Protein AF-A0A0S3U4L0-F1 (afdb_monomer_lite)

pLDDT: mean 81.18, std 19.67, range [38.88, 98.12]

Radius of gyration: 21.18 Å; chains: 1; bounding box: 37×79×43 Å

Secondary structure (DSSP, 8-state):
---------------------EEEEEETTEEEEEEEETTEE--HHHHSS---EEEEEEEEEETTEEEEEEEE-TT--EEEEEE-TT---S-TT--EEEPPB-HHHHHHHHHHGGGGGGG-

Foldseek 3Di:
DDDDDDDPPPPPPPPPPPFFKWKFKDWPQKDWDWWAFPVGTDDCVVVVDDWDKDFDPDWFADPNTIITMIITTNRTDKIKMDGHPPDPDPRVPDIDITDIHGPVVVVVCSVPRCPVVVVD

Sequence (120 aa):
MNAIAPLCARVKHKCGLVTVVKYFFLSDGWCVGRVWEVGGLWNEIAWRRKPRIEQLDLSVWENGEKLWLYRVEDEVLMVEVKPSPSVESGAIGQVVLKRLITADQAIDILCNVNKDIANL

Structure (mmCIF, N/CA/C/O backbone):
data_AF-A0A0S3U4L0-F1
#
_entry.id   AF-A0A0S3U4L0-F1
#
loop_
_atom_site.group_PDB
_atom_site.id
_atom_site.type_symbol
_atom_site.label_atom_id
_atom_site.label_alt_id
_atom_site.label_comp_id
_atom_site.label_asym_id
_atom_site.label_entity_id
_atom_site.label_seq_id
_atom_site.pdbx_PDB_ins_code
_atom_site.Cartn_x
_atom_site.Cartn_y
_atom_site.Cartn_z
_atom_site.occupancy
_atom_site.B_iso_or_equiv
_atom_site.auth_seq_id
_atom_site.auth_comp_id
_atom_site.auth_asym_id
_atom_site.auth_atom_id
_atom_site.pdbx_PDB_model_num
ATOM 1 N N . MET A 1 1 ? 9.705 -63.406 -19.156 1.00 45.31 1 MET A N 1
ATOM 2 C CA . MET A 1 1 ? 10.389 -62.109 -18.972 1.00 45.31 1 MET A CA 1
ATOM 3 C C . MET A 1 1 ? 9.796 -61.136 -19.969 1.00 45.31 1 MET A C 1
ATOM 5 O O . MET A 1 1 ? 9.965 -61.382 -21.147 1.00 45.31 1 MET A O 1
ATOM 9 N N . ASN A 1 2 ? 9.042 -60.133 -19.519 1.00 39.09 2 ASN A N 1
ATOM 10 C CA . ASN A 1 2 ? 8.747 -58.907 -20.271 1.00 39.09 2 ASN A CA 1
ATOM 11 C C . ASN A 1 2 ? 8.173 -57.890 -19.279 1.00 39.09 2 ASN A C 1
ATOM 13 O O . ASN A 1 2 ? 7.067 -58.058 -18.773 1.00 39.09 2 ASN A O 1
ATOM 17 N N . ALA A 1 3 ? 8.991 -56.896 -18.942 1.00 44.00 3 ALA A N 1
ATOM 18 C CA . ALA A 1 3 ? 8.630 -55.784 -18.080 1.00 44.00 3 ALA A CA 1
ATOM 19 C C . ALA A 1 3 ? 7.898 -54.727 -18.915 1.00 44.00 3 ALA A C 1
ATOM 21 O O . ALA A 1 3 ? 8.427 -54.264 -19.923 1.00 44.00 3 ALA A O 1
ATOM 22 N N . ILE A 1 4 ? 6.697 -54.340 -18.490 1.00 51.25 4 ILE A N 1
ATOM 23 C CA . ILE A 1 4 ? 5.977 -53.187 -19.033 1.00 51.25 4 ILE A CA 1
ATOM 24 C C . ILE A 1 4 ? 6.084 -52.089 -17.974 1.00 51.25 4 ILE A C 1
ATOM 26 O O . ILE A 1 4 ? 5.487 -52.185 -16.904 1.00 51.25 4 ILE A O 1
ATOM 30 N N . ALA A 1 5 ? 6.920 -51.088 -18.241 1.00 49.59 5 ALA A N 1
ATOM 31 C CA . ALA A 1 5 ? 7.079 -49.917 -17.388 1.00 49.59 5 ALA A CA 1
ATOM 32 C C . ALA A 1 5 ? 5.819 -49.032 -17.453 1.00 49.59 5 ALA A C 1
ATOM 34 O O . ALA A 1 5 ? 5.274 -48.847 -18.545 1.00 49.59 5 ALA A O 1
ATOM 35 N N . PRO A 1 6 ? 5.361 -48.431 -16.340 1.00 53.81 6 PRO A N 1
ATOM 36 C CA . PRO A 1 6 ? 4.301 -47.446 -16.408 1.00 53.81 6 PRO A CA 1
ATOM 37 C C . PRO A 1 6 ? 4.886 -46.111 -16.875 1.00 53.81 6 PRO A C 1
ATOM 39 O O . PRO A 1 6 ? 5.806 -45.548 -16.276 1.00 53.81 6 PRO A O 1
ATOM 42 N N . LEU A 1 7 ? 4.325 -45.609 -17.970 1.00 47.66 7 LEU A N 1
ATOM 43 C CA . LEU A 1 7 ? 4.555 -44.276 -18.502 1.00 47.66 7 LEU A CA 1
ATOM 44 C C . LEU A 1 7 ? 4.026 -43.250 -17.484 1.00 47.66 7 LEU A C 1
ATOM 46 O O . LEU A 1 7 ? 2.845 -42.910 -17.476 1.00 47.66 7 LEU A O 1
ATOM 50 N N . C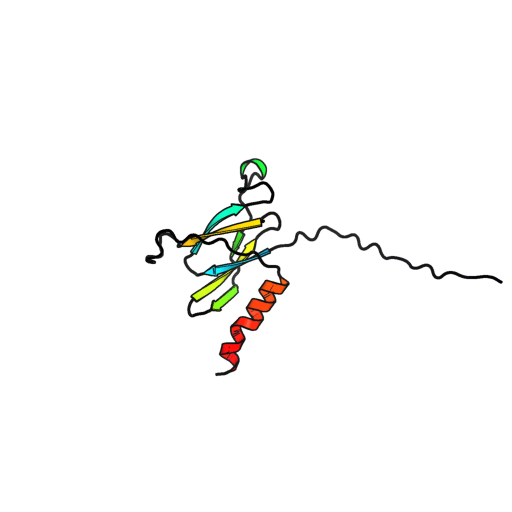YS A 1 8 ? 4.892 -42.772 -16.590 1.00 39.88 8 CYS A N 1
ATOM 51 C CA . CYS A 1 8 ? 4.582 -41.642 -15.723 1.00 39.88 8 CYS A CA 1
ATOM 52 C C . CYS A 1 8 ? 4.532 -40.378 -16.593 1.00 39.88 8 CYS A C 1
ATOM 54 O O . CYS A 1 8 ? 5.544 -39.716 -16.835 1.00 39.88 8 CYS A O 1
ATOM 56 N N . ALA A 1 9 ? 3.348 -40.075 -17.125 1.00 46.16 9 ALA A N 1
ATOM 57 C CA . ALA A 1 9 ? 3.064 -38.830 -17.817 1.00 46.16 9 ALA A CA 1
ATOM 58 C C . ALA A 1 9 ? 3.119 -37.682 -16.801 1.00 46.16 9 ALA A C 1
ATOM 60 O O . ALA A 1 9 ? 2.130 -37.314 -16.172 1.00 46.16 9 ALA A O 1
ATOM 61 N N . ARG A 1 10 ? 4.314 -37.115 -16.620 1.00 49.62 10 ARG A N 1
ATOM 62 C CA . ARG A 1 10 ? 4.509 -35.859 -15.903 1.00 49.62 10 ARG A CA 1
ATOM 63 C C . ARG A 1 10 ? 3.835 -34.757 -16.714 1.00 49.62 10 ARG A C 1
ATOM 65 O O . ARG A 1 10 ? 4.416 -34.243 -17.668 1.00 49.62 10 ARG A O 1
ATOM 72 N N . VAL A 1 11 ? 2.607 -34.411 -16.335 1.00 50.34 11 VAL A N 1
ATOM 73 C CA . VAL A 1 11 ? 1.912 -33.213 -16.809 1.00 50.34 11 VAL A CA 1
ATOM 74 C C . VAL A 1 11 ? 2.819 -32.023 -16.503 1.00 50.34 11 VAL A C 1
ATOM 76 O O . VAL A 1 11 ? 2.948 -31.585 -15.360 1.00 50.34 11 VAL A O 1
ATOM 79 N N . LYS A 1 12 ? 3.514 -31.521 -17.527 1.00 48.81 12 LYS A N 1
ATOM 80 C CA . LYS A 1 12 ? 4.178 -30.222 -17.464 1.00 48.81 12 LYS A CA 1
ATOM 81 C C . LYS A 1 12 ? 3.066 -29.185 -17.506 1.00 48.81 12 LYS A C 1
ATOM 83 O O . LYS A 1 12 ? 2.686 -28.724 -18.580 1.00 48.81 12 LYS A O 1
ATOM 88 N N . HIS A 1 13 ? 2.519 -28.847 -16.341 1.00 48.50 13 HIS A N 1
ATOM 89 C CA . HIS A 1 13 ? 1.771 -27.609 -16.203 1.00 48.50 13 HIS A CA 1
ATOM 90 C C . HIS A 1 13 ? 2.702 -26.495 -16.674 1.00 48.50 13 HIS A C 1
ATOM 92 O O . HIS A 1 13 ? 3.777 -26.290 -16.107 1.00 48.50 13 HIS A O 1
ATOM 98 N N . LYS A 1 14 ? 2.328 -25.836 -17.775 1.00 50.69 14 LYS A N 1
ATOM 99 C CA . LYS A 1 14 ? 2.915 -24.558 -18.160 1.00 50.69 14 LYS A CA 1
ATOM 100 C C . LYS A 1 14 ? 2.735 -23.648 -16.950 1.00 50.69 14 LYS A C 1
ATOM 102 O O . LYS A 1 14 ? 1.628 -23.191 -16.689 1.00 50.69 14 LYS A O 1
ATOM 107 N N . CYS A 1 15 ? 3.810 -23.452 -16.195 1.00 45.22 15 CYS A N 1
ATOM 108 C CA . CYS A 1 15 ? 3.912 -22.403 -15.201 1.00 45.22 15 CYS A CA 1
ATOM 109 C C . CYS A 1 15 ? 3.888 -21.091 -15.990 1.00 45.22 15 CYS A C 1
ATOM 111 O O . CYS A 1 15 ? 4.922 -20.596 -16.433 1.00 45.22 15 CYS A O 1
ATOM 113 N N . GLY A 1 16 ? 2.685 -20.608 -16.309 1.00 51.91 16 GLY A N 1
ATOM 114 C CA . GLY A 1 16 ? 2.515 -19.200 -16.619 1.00 51.91 16 GLY A CA 1
ATOM 115 C C . GLY A 1 16 ? 2.963 -18.458 -15.372 1.00 51.91 16 GLY A C 1
ATOM 116 O O . GLY A 1 16 ? 2.528 -18.825 -14.282 1.00 51.91 16 GLY A O 1
ATOM 117 N N . LEU A 1 17 ? 3.878 -17.500 -15.520 1.00 53.28 17 LEU A N 1
ATOM 118 C CA . LEU A 1 17 ? 4.247 -16.600 -14.435 1.00 53.28 17 LEU A CA 1
ATOM 119 C C . LEU A 1 17 ? 2.951 -15.980 -13.898 1.00 53.28 17 LEU A C 1
ATOM 121 O O . LEU A 1 17 ? 2.397 -15.060 -14.497 1.00 53.28 17 LEU A O 1
ATOM 125 N N . VAL A 1 18 ? 2.431 -16.517 -12.798 1.00 60.25 18 VAL A N 1
ATOM 126 C CA . VAL A 1 18 ? 1.470 -15.798 -11.979 1.00 60.25 18 VAL A CA 1
ATOM 127 C C . VAL A 1 18 ? 2.311 -14.702 -11.353 1.00 60.25 18 VAL A C 1
ATOM 129 O O . VAL A 1 18 ? 3.131 -14.985 -10.485 1.00 60.25 18 VAL A O 1
ATOM 132 N N . THR A 1 19 ? 2.194 -13.475 -11.852 1.00 61.25 19 THR A N 1
ATOM 133 C CA . THR A 1 19 ? 2.764 -12.314 -11.165 1.00 61.25 19 THR A CA 1
ATOM 134 C C . THR A 1 19 ? 2.191 -12.309 -9.753 1.00 61.25 19 THR A C 1
ATOM 136 O O . THR A 1 19 ? 0.965 -12.242 -9.594 1.00 61.25 19 THR A O 1
ATOM 139 N N . VAL A 1 20 ? 3.042 -12.453 -8.739 1.00 84.69 20 VAL A N 1
ATOM 140 C CA . VAL A 1 20 ? 2.579 -12.596 -7.359 1.00 84.69 20 VAL A CA 1
ATOM 141 C C . VAL A 1 20 ? 2.306 -11.203 -6.814 1.00 84.69 20 VAL A C 1
ATOM 143 O O . VAL A 1 20 ? 3.217 -10.458 -6.475 1.00 84.69 20 VAL A O 1
ATOM 146 N N . VAL A 1 21 ? 1.032 -10.823 -6.748 1.00 93.81 21 VAL A N 1
ATOM 147 C CA . VAL A 1 21 ? 0.652 -9.566 -6.097 1.00 93.81 21 VAL A CA 1
ATOM 148 C C . VAL A 1 21 ? 0.903 -9.642 -4.598 1.00 93.81 21 VAL A C 1
ATOM 150 O O . VAL A 1 21 ? 0.695 -10.682 -3.967 1.00 93.81 21 VAL A O 1
ATOM 153 N N . LYS A 1 22 ? 1.354 -8.525 -4.035 1.00 96.50 22 LYS A N 1
ATOM 154 C CA . LYS A 1 22 ? 1.674 -8.399 -2.614 1.00 96.50 22 LYS A CA 1
ATOM 155 C C . LYS A 1 22 ? 0.730 -7.408 -1.963 1.00 96.50 22 LYS A C 1
ATOM 157 O O . LYS A 1 22 ? 0.057 -6.629 -2.637 1.00 96.50 22 LYS A O 1
ATOM 162 N N . TYR A 1 23 ? 0.695 -7.434 -0.642 1.00 97.56 23 TYR A N 1
ATOM 163 C CA . TYR A 1 23 ? -0.217 -6.615 0.136 1.00 97.56 23 TYR A CA 1
ATOM 164 C C . TYR A 1 23 ? 0.474 -6.023 1.356 1.00 97.56 23 TYR A C 1
ATOM 166 O O . TYR A 1 23 ? 1.534 -6.493 1.762 1.00 97.56 23 TYR A O 1
ATOM 174 N N . PHE A 1 24 ? -0.116 -4.992 1.948 1.00 97.31 24 PHE A N 1
ATOM 175 C CA . PHE A 1 24 ? 0.264 -4.493 3.269 1.00 97.31 24 PHE A CA 1
ATOM 176 C C . PHE A 1 24 ? -0.894 -3.723 3.907 1.00 97.31 24 PHE A C 1
ATOM 178 O O . PHE A 1 24 ? -1.812 -3.290 3.213 1.00 97.31 24 PHE A O 1
ATOM 185 N N . PHE A 1 25 ? -0.831 -3.537 5.225 1.00 95.44 25 PHE A N 1
ATOM 186 C CA . PHE A 1 25 ? -1.803 -2.751 5.982 1.00 95.44 25 PHE A CA 1
ATOM 187 C C . PHE A 1 25 ? -1.235 -1.385 6.375 1.00 95.44 25 PHE A C 1
ATOM 189 O O . PHE A 1 25 ? -0.100 -1.276 6.869 1.00 95.44 25 PHE A O 1
ATOM 196 N N . LEU A 1 26 ? -2.037 -0.342 6.176 1.00 95.50 26 LEU A N 1
ATOM 197 C CA . LEU A 1 26 ? -1.669 1.042 6.450 1.00 95.50 26 LEU A CA 1
ATOM 198 C C . LEU A 1 26 ? -2.746 1.740 7.277 1.00 95.50 26 LEU A C 1
ATOM 200 O O . LEU A 1 26 ? -3.920 1.687 6.918 1.00 95.50 26 LEU A O 1
ATOM 204 N N . SER A 1 27 ? -2.337 2.392 8.367 1.00 92.75 27 SER A N 1
ATOM 205 C CA . SER A 1 27 ? -3.251 3.139 9.229 1.00 92.75 27 SER A CA 1
ATOM 206 C C . SER A 1 27 ? -3.935 4.269 8.461 1.00 92.75 27 SER A C 1
ATOM 208 O O . SER A 1 27 ? -3.340 4.898 7.581 1.00 92.75 27 SER A O 1
ATOM 210 N N . ASP A 1 28 ? -5.193 4.527 8.800 1.00 91.12 28 ASP A N 1
ATOM 211 C CA . ASP A 1 28 ? -5.957 5.630 8.231 1.00 91.12 28 ASP A CA 1
ATOM 212 C C . ASP A 1 28 ? -5.241 6.972 8.457 1.00 91.12 28 ASP A C 1
ATOM 214 O O . ASP A 1 28 ? -4.620 7.208 9.495 1.00 91.12 28 ASP A O 1
ATOM 218 N N . GLY A 1 29 ? -5.260 7.838 7.445 1.00 89.94 29 GLY A N 1
ATOM 219 C CA . GLY A 1 29 ? -4.516 9.098 7.473 1.00 89.94 29 GLY A CA 1
ATOM 220 C C . GLY A 1 29 ? -3.000 8.977 7.255 1.00 89.94 29 GLY A C 1
ATOM 221 O O . GLY A 1 29 ? -2.305 9.990 7.317 1.00 89.94 29 GLY A O 1
ATOM 222 N N . TRP A 1 30 ? -2.460 7.793 6.951 1.00 93.00 30 TRP A N 1
ATOM 223 C CA . TRP A 1 30 ? -1.083 7.640 6.465 1.00 93.00 30 TRP A CA 1
ATOM 224 C C . TRP A 1 30 ? -1.035 7.553 4.939 1.00 93.00 30 TRP A C 1
ATOM 226 O O . TRP A 1 30 ? -2.002 7.176 4.283 1.00 93.00 30 TRP A O 1
ATOM 236 N N . CYS A 1 31 ? 0.114 7.891 4.358 1.00 93.50 31 CYS A N 1
ATOM 237 C CA . CYS A 1 31 ? 0.344 7.832 2.922 1.00 93.50 31 CYS A CA 1
ATOM 238 C C . CYS A 1 31 ? 1.675 7.160 2.571 1.00 93.50 31 CYS A C 1
ATOM 240 O O . CYS A 1 31 ? 2.613 7.089 3.372 1.00 93.50 31 CYS A O 1
ATOM 242 N N . VAL A 1 32 ? 1.750 6.660 1.338 1.00 95.44 32 VAL A N 1
ATOM 243 C CA . VAL A 1 32 ? 2.968 6.075 0.774 1.00 95.44 32 VAL A CA 1
ATOM 244 C C . VAL A 1 32 ? 3.984 7.173 0.447 1.00 95.44 32 VAL A C 1
ATOM 246 O O . VAL A 1 32 ? 3.651 8.199 -0.148 1.00 95.44 32 VAL A O 1
ATOM 249 N N . GLY A 1 33 ? 5.232 6.946 0.851 1.00 94.06 33 GLY A N 1
ATOM 250 C CA . GLY A 1 33 ? 6.402 7.745 0.510 1.00 94.06 33 GLY A CA 1
ATOM 251 C C . GLY A 1 33 ? 7.220 7.081 -0.597 1.00 94.06 33 GLY A C 1
ATOM 252 O O . GLY A 1 33 ? 6.770 6.948 -1.733 1.00 94.06 33 GLY A O 1
ATOM 253 N N . ARG A 1 34 ? 8.455 6.697 -0.268 1.00 95.94 34 ARG A N 1
ATOM 254 C CA . ARG A 1 34 ? 9.373 6.013 -1.188 1.00 95.94 34 ARG A CA 1
ATOM 255 C C . ARG A 1 34 ? 8.981 4.551 -1.426 1.00 95.94 34 ARG A C 1
ATOM 257 O O . ARG A 1 34 ? 8.427 3.887 -0.554 1.00 95.94 34 ARG A O 1
ATOM 264 N N . VAL A 1 35 ? 9.315 4.047 -2.609 1.00 97.31 35 VAL A N 1
ATOM 265 C CA . VAL A 1 35 ? 9.062 2.663 -3.029 1.00 97.31 35 VAL A CA 1
ATOM 266 C C . VAL A 1 35 ? 10.347 2.101 -3.617 1.00 97.31 35 VAL A C 1
ATOM 268 O O . VAL A 1 35 ? 11.029 2.804 -4.361 1.00 97.31 35 VAL A O 1
ATOM 271 N N . TRP A 1 36 ? 10.680 0.856 -3.292 1.00 97.38 36 TRP A N 1
ATOM 272 C CA . TRP A 1 36 ? 11.874 0.179 -3.796 1.00 97.38 36 TRP A CA 1
ATOM 273 C C . TRP A 1 36 ? 11.513 -1.047 -4.625 1.00 97.38 36 TRP A C 1
ATOM 275 O O . TRP A 1 36 ? 10.548 -1.749 -4.325 1.00 97.38 36 TRP A O 1
ATOM 285 N N . GLU A 1 37 ? 12.348 -1.313 -5.621 1.00 95.12 37 GLU A N 1
ATOM 286 C CA . GLU A 1 37 ? 12.445 -2.541 -6.404 1.00 95.12 37 GLU A CA 1
ATOM 287 C C . GLU A 1 37 ? 13.778 -3.255 -6.104 1.00 95.12 37 GLU A C 1
ATOM 289 O O . GLU A 1 37 ? 14.607 -2.767 -5.331 1.00 95.12 37 GLU A O 1
ATOM 294 N N . VAL A 1 38 ? 14.026 -4.407 -6.735 1.00 89.94 38 VAL A N 1
ATOM 295 C CA . VAL A 1 38 ? 15.274 -5.180 -6.548 1.00 89.94 38 VAL A CA 1
ATOM 296 C C . VAL A 1 38 ? 16.532 -4.350 -6.862 1.00 89.94 38 VAL A C 1
ATOM 298 O O . VAL A 1 38 ? 17.570 -4.546 -6.236 1.00 89.94 38 VAL A O 1
ATOM 301 N N . GLY A 1 39 ? 16.440 -3.395 -7.792 1.00 90.75 39 GLY A N 1
ATOM 302 C CA . GLY A 1 39 ? 17.531 -2.494 -8.180 1.00 90.75 39 GLY A CA 1
ATOM 303 C C . GLY A 1 39 ? 17.715 -1.245 -7.307 1.00 90.75 39 GLY A C 1
ATOM 304 O O . GLY A 1 39 ? 18.600 -0.443 -7.600 1.00 90.75 39 GLY A O 1
ATOM 305 N N . GLY A 1 40 ? 16.910 -1.052 -6.257 1.00 95.00 40 GLY A N 1
ATOM 306 C CA . GLY A 1 40 ? 16.952 0.138 -5.404 1.00 95.00 40 GLY A CA 1
ATOM 307 C C . GLY A 1 40 ? 15.653 0.939 -5.450 1.00 95.00 40 GLY A C 1
ATOM 308 O O . GLY A 1 40 ? 14.572 0.365 -5.521 1.00 95.00 40 GLY A O 1
ATOM 309 N N . LEU A 1 41 ? 15.734 2.267 -5.340 1.00 97.00 41 LEU A N 1
ATOM 310 C CA . LEU A 1 41 ? 14.542 3.120 -5.384 1.00 97.00 41 LEU A CA 1
ATOM 311 C C . LEU A 1 41 ? 13.851 2.984 -6.749 1.00 97.00 41 LEU A C 1
ATOM 313 O O . LEU A 1 41 ? 14.528 2.988 -7.776 1.00 97.00 41 LEU A O 1
ATOM 317 N N . TRP A 1 42 ? 12.521 2.904 -6.746 1.00 97.44 42 TRP A N 1
ATOM 318 C CA . TRP A 1 42 ? 11.715 2.798 -7.957 1.00 97.44 42 TRP A CA 1
ATOM 319 C C . TRP A 1 42 ? 12.096 3.875 -8.972 1.00 97.44 42 TRP A C 1
ATOM 321 O O . TRP A 1 42 ? 12.014 5.075 -8.689 1.00 97.44 42 TRP A O 1
ATOM 331 N N . ASN A 1 43 ? 12.487 3.447 -10.169 1.00 95.56 43 ASN A N 1
ATOM 332 C CA . ASN A 1 43 ? 12.915 4.356 -11.220 1.00 95.56 43 ASN A CA 1
ATOM 333 C C . ASN A 1 43 ? 11.798 4.596 -12.244 1.00 95.56 43 ASN A C 1
ATOM 335 O O . ASN A 1 43 ? 11.626 3.834 -13.195 1.00 95.56 43 ASN A O 1
ATOM 339 N N . GLU A 1 44 ? 11.066 5.702 -12.097 1.00 94.62 44 GLU A N 1
ATOM 340 C CA . GLU A 1 44 ? 9.968 6.046 -13.013 1.00 94.62 44 GLU A CA 1
ATOM 341 C C . GLU A 1 44 ? 10.414 6.205 -14.478 1.00 94.62 44 GLU A C 1
ATOM 343 O O . GLU A 1 44 ? 9.606 5.979 -15.373 1.00 94.62 44 GLU A O 1
ATOM 348 N N . ILE A 1 45 ? 11.681 6.541 -14.753 1.00 94.12 45 ILE A N 1
ATOM 349 C CA . ILE A 1 45 ? 12.203 6.661 -16.125 1.00 94.12 45 ILE A CA 1
ATOM 350 C C . ILE A 1 45 ? 12.364 5.272 -16.753 1.00 94.12 45 ILE A C 1
ATOM 352 O O . ILE A 1 45 ? 11.959 5.060 -17.897 1.00 94.12 45 ILE A O 1
ATOM 356 N N . ALA A 1 46 ? 12.923 4.319 -16.001 1.00 93.44 46 ALA A N 1
ATOM 357 C CA . ALA A 1 46 ? 13.092 2.940 -16.456 1.00 93.44 46 ALA A CA 1
ATOM 358 C C . ALA A 1 46 ? 11.734 2.246 -16.647 1.00 93.44 46 ALA A C 1
ATOM 360 O O . ALA A 1 46 ? 11.493 1.623 -17.681 1.00 93.44 46 ALA A O 1
ATOM 361 N N . TRP A 1 47 ? 10.824 2.427 -15.686 1.00 93.75 47 TRP A N 1
ATOM 362 C CA . TRP A 1 47 ? 9.481 1.842 -15.701 1.00 93.75 47 TRP A CA 1
ATOM 363 C C . TRP A 1 47 ? 8.496 2.573 -16.615 1.00 93.75 47 TRP A C 1
ATOM 365 O O . TRP A 1 47 ? 7.493 1.993 -17.030 1.00 93.75 47 TRP A O 1
ATOM 375 N N . ARG A 1 48 ? 8.766 3.847 -16.926 1.00 95.94 48 ARG A N 1
ATOM 376 C CA . ARG A 1 48 ? 7.866 4.789 -17.621 1.00 95.94 48 ARG A CA 1
ATOM 377 C C . ARG A 1 48 ? 6.527 5.004 -16.910 1.00 95.94 48 ARG A C 1
ATOM 379 O O . ARG A 1 48 ? 5.544 5.395 -17.538 1.00 95.94 48 ARG A O 1
ATOM 386 N N . ARG A 1 49 ? 6.472 4.710 -15.610 1.00 96.19 49 ARG A N 1
ATOM 387 C CA . ARG A 1 49 ? 5.291 4.862 -14.757 1.00 96.19 49 ARG A CA 1
ATOM 388 C C . ARG A 1 49 ? 5.662 4.810 -13.279 1.00 96.19 49 ARG A C 1
ATOM 390 O O . ARG A 1 49 ? 6.720 4.306 -12.899 1.00 96.19 49 ARG A O 1
ATOM 397 N N . LYS A 1 50 ? 4.709 5.236 -12.457 1.00 96.31 50 LYS A N 1
ATOM 398 C CA . LYS A 1 50 ? 4.687 4.982 -11.016 1.00 96.31 50 LYS A CA 1
ATOM 399 C C . LYS A 1 50 ? 4.420 3.503 -10.709 1.00 96.31 50 LYS A C 1
ATOM 401 O O . LYS A 1 50 ? 3.814 2.813 -11.545 1.00 96.31 50 LYS A O 1
ATOM 406 N N . PRO A 1 51 ? 4.835 3.021 -9.524 1.00 96.50 51 PRO A N 1
ATOM 407 C CA . PRO A 1 51 ? 4.439 1.702 -9.067 1.00 96.50 51 PRO A CA 1
ATOM 408 C C . PRO A 1 51 ? 2.918 1.647 -8.897 1.00 96.50 51 PRO A C 1
ATOM 410 O O . PRO A 1 51 ? 2.282 2.640 -8.529 1.00 96.50 51 PRO A O 1
ATOM 413 N N . ARG A 1 52 ? 2.321 0.491 -9.177 1.00 96.94 52 ARG A N 1
ATOM 414 C CA . ARG A 1 52 ? 0.893 0.255 -8.958 1.00 96.94 52 ARG A CA 1
ATOM 415 C C . ARG A 1 52 ? 0.672 -0.091 -7.496 1.00 96.94 52 ARG A C 1
ATOM 417 O O . ARG A 1 52 ? 1.077 -1.157 -7.037 1.00 96.94 52 ARG A O 1
ATOM 424 N N . ILE A 1 53 ? 0.030 0.831 -6.792 1.00 97.38 53 ILE A N 1
ATOM 425 C CA . ILE A 1 53 ? -0.357 0.695 -5.393 1.00 97.38 53 ILE A CA 1
ATOM 426 C C . ILE A 1 53 ? -1.819 1.116 -5.294 1.00 97.38 53 ILE A C 1
ATOM 428 O O . ILE A 1 53 ? -2.168 2.229 -5.683 1.00 97.38 53 ILE A O 1
ATOM 432 N N . GLU A 1 54 ? -2.664 0.220 -4.805 1.00 97.44 54 GLU A N 1
ATOM 433 C CA . GLU A 1 54 ? -4.114 0.397 -4.766 1.00 97.44 54 GLU A CA 1
ATOM 434 C C . GLU A 1 54 ? -4.619 0.139 -3.347 1.00 97.44 54 GLU A C 1
ATOM 436 O O . GLU A 1 54 ? -4.348 -0.922 -2.785 1.00 97.44 54 GLU A O 1
ATOM 441 N N . GLN A 1 55 ? -5.342 1.101 -2.767 1.00 97.56 55 GLN A N 1
ATOM 442 C CA . GLN A 1 55 ? -6.117 0.856 -1.551 1.00 97.56 55 GLN A CA 1
ATOM 443 C C . GLN A 1 55 ? -7.361 0.054 -1.933 1.00 97.56 55 GLN A C 1
ATOM 445 O O . GLN A 1 55 ? -8.082 0.444 -2.847 1.00 97.56 55 GLN A O 1
ATOM 450 N N . LEU A 1 56 ? -7.622 -1.039 -1.226 1.00 97.06 56 LEU A N 1
ATOM 451 C CA . LEU A 1 56 ? -8.843 -1.820 -1.381 1.00 97.06 56 LEU A CA 1
ATOM 452 C C . LEU A 1 56 ? -9.901 -1.355 -0.376 1.00 97.06 56 LEU A C 1
ATOM 454 O O . LEU A 1 56 ? -9.577 -0.811 0.680 1.00 97.06 56 LEU A O 1
ATOM 458 N N . ASP A 1 57 ? -11.165 -1.680 -0.640 1.00 95.62 57 ASP A N 1
ATOM 459 C CA . ASP A 1 57 ? -12.294 -1.404 0.266 1.00 95.62 57 ASP A CA 1
ATOM 460 C C . ASP A 1 57 ? -12.340 -2.351 1.486 1.00 95.62 57 ASP A C 1
ATOM 462 O O . ASP A 1 57 ? -13.389 -2.588 2.085 1.00 95.62 57 ASP A O 1
ATOM 466 N N . LEU A 1 58 ? -11.191 -2.921 1.856 1.00 94.88 58 LEU A N 1
ATOM 467 C CA . LEU A 1 58 ? -11.018 -3.841 2.971 1.00 94.88 58 LEU A CA 1
ATOM 468 C C . LEU A 1 58 ? -10.145 -3.184 4.038 1.00 94.88 58 LEU A C 1
ATOM 470 O O . LEU A 1 58 ? -9.093 -2.613 3.746 1.00 94.88 58 LEU A O 1
ATOM 474 N N . SER A 1 59 ? -10.564 -3.306 5.293 1.00 94.25 59 SER A N 1
ATOM 475 C CA . SER A 1 59 ? -9.813 -2.810 6.442 1.00 94.25 59 SER A CA 1
ATOM 476 C C . SER A 1 59 ? -9.981 -3.723 7.643 1.00 94.25 59 SER A C 1
ATOM 478 O O . SER A 1 59 ? -11.003 -4.396 7.768 1.00 94.25 59 SER A O 1
ATOM 480 N N . VAL A 1 60 ? -9.024 -3.664 8.557 1.00 93.38 60 VAL A N 1
ATOM 481 C CA . VAL A 1 60 ? -9.122 -4.262 9.890 1.00 93.38 60 VAL A CA 1
ATOM 482 C C . VAL A 1 60 ? -9.034 -3.178 10.960 1.00 93.38 60 VAL A C 1
ATOM 484 O O . VAL A 1 60 ? -8.532 -2.084 10.697 1.00 93.38 60 VAL A O 1
ATOM 487 N N . TRP A 1 61 ? -9.531 -3.480 12.156 1.00 90.56 61 TRP A N 1
ATOM 488 C CA . TRP A 1 61 ? -9.339 -2.650 13.342 1.00 90.56 61 TRP A CA 1
ATOM 489 C C . TRP A 1 61 ? -8.358 -3.347 14.275 1.00 90.56 61 TRP A C 1
ATOM 491 O O . TRP A 1 61 ? -8.595 -4.483 14.669 1.00 90.56 61 TRP A O 1
ATOM 501 N N . GLU A 1 62 ? -7.269 -2.678 14.630 1.00 85.62 62 GLU A N 1
ATOM 502 C CA . GLU A 1 62 ? -6.245 -3.213 15.526 1.00 85.62 62 GLU A CA 1
ATOM 503 C C . GLU A 1 62 ? -5.839 -2.114 16.511 1.00 85.62 62 GLU A C 1
ATOM 505 O O . GLU A 1 62 ? -5.533 -0.997 16.104 1.00 85.62 62 GLU A O 1
ATOM 510 N N . ASN A 1 63 ? -5.879 -2.399 17.817 1.00 85.81 63 ASN A N 1
ATOM 511 C CA . ASN A 1 63 ? -5.526 -1.443 18.882 1.00 85.81 63 ASN A CA 1
ATOM 512 C C . ASN A 1 63 ? -6.252 -0.080 18.801 1.00 85.81 63 ASN A C 1
ATOM 514 O O . ASN A 1 63 ? -5.698 0.948 19.181 1.00 85.81 63 ASN A O 1
ATOM 518 N N . GLY A 1 64 ? -7.495 -0.059 18.308 1.00 85.56 64 GLY A N 1
ATOM 519 C CA . GLY A 1 64 ? -8.2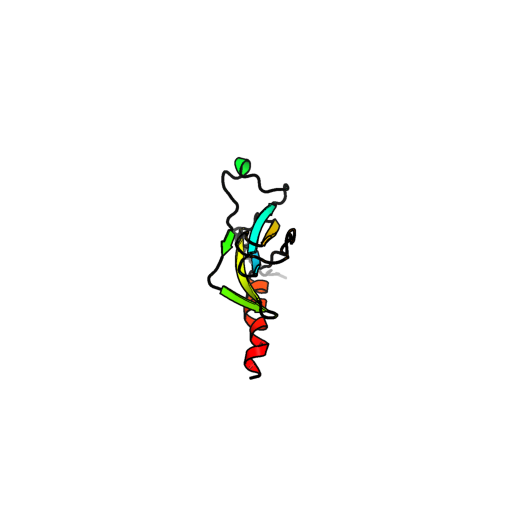74 1.174 18.132 1.00 85.56 64 GLY A CA 1
ATOM 520 C C . GLY A 1 64 ? -7.921 1.985 16.880 1.00 85.56 64 GLY A C 1
ATOM 521 O O . GLY A 1 64 ? -8.528 3.028 16.650 1.00 85.56 64 GLY A O 1
ATOM 522 N N . GLU A 1 65 ? -6.998 1.505 16.044 1.00 88.19 65 GLU A N 1
ATOM 523 C CA . GLU A 1 65 ? -6.679 2.092 14.745 1.00 88.19 65 GLU A CA 1
ATOM 524 C C . GLU A 1 65 ? -7.343 1.316 13.607 1.00 88.19 65 GLU A C 1
ATOM 526 O O . GLU A 1 65 ? -7.400 0.084 13.606 1.00 88.19 65 GLU A O 1
ATOM 531 N N . LYS A 1 66 ? -7.808 2.047 12.591 1.00 91.88 66 LYS A N 1
ATOM 532 C CA . LYS A 1 66 ? -8.270 1.459 11.336 1.00 91.88 66 LYS A CA 1
ATOM 533 C C . LYS A 1 66 ? -7.088 1.285 10.390 1.00 91.88 66 LYS A C 1
ATOM 535 O O . LYS A 1 66 ? -6.425 2.263 10.053 1.00 91.88 66 LYS A O 1
ATOM 540 N N . LEU A 1 67 ? -6.868 0.061 9.918 1.00 93.88 67 LEU A N 1
ATOM 541 C CA . LEU A 1 67 ? -5.818 -0.278 8.964 1.00 93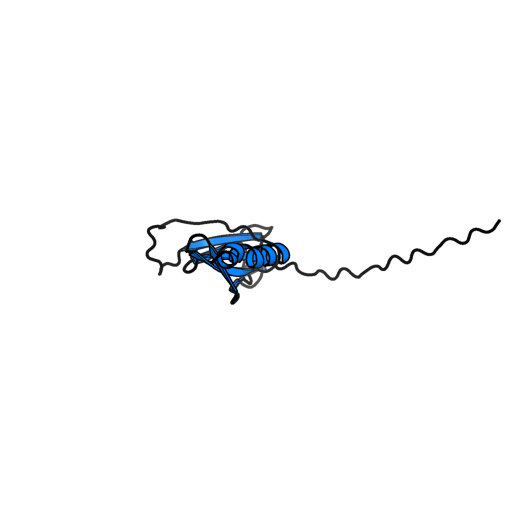.88 67 LEU A CA 1
ATOM 542 C C . LEU A 1 67 ? -6.431 -0.706 7.628 1.00 93.88 67 LEU A C 1
ATOM 544 O O . LEU A 1 67 ? -7.109 -1.730 7.546 1.00 93.88 67 LEU A O 1
ATOM 548 N N . TRP A 1 68 ? -6.171 0.050 6.567 1.00 96.69 68 TRP A N 1
ATOM 549 C CA . TRP A 1 68 ? -6.609 -0.264 5.209 1.00 96.69 68 TRP A CA 1
ATOM 550 C C . TRP A 1 68 ? -5.669 -1.257 4.534 1.00 96.69 68 TRP A C 1
ATOM 552 O O . TRP A 1 68 ? -4.446 -1.156 4.664 1.00 96.69 68 TRP A O 1
ATOM 562 N N . LEU A 1 69 ? -6.238 -2.196 3.781 1.00 97.44 69 LEU A N 1
ATOM 563 C CA . LEU A 1 69 ? -5.478 -3.125 2.961 1.00 97.44 69 LEU A CA 1
ATOM 564 C C . LEU A 1 69 ? -5.090 -2.462 1.641 1.00 97.44 69 LEU A C 1
ATOM 566 O O . LEU A 1 69 ? -5.941 -2.001 0.882 1.00 97.44 69 LEU A O 1
ATOM 570 N N . TYR A 1 70 ? -3.800 -2.485 1.341 1.00 98.12 70 TYR A N 1
ATOM 571 C CA . TYR A 1 70 ? -3.252 -2.052 0.068 1.00 98.12 70 TYR A CA 1
ATOM 572 C C . TYR A 1 70 ? -2.732 -3.248 -0.716 1.00 98.12 70 TYR A C 1
ATOM 574 O O . TYR A 1 70 ? -2.129 -4.159 -0.148 1.00 98.12 70 TYR A O 1
ATOM 582 N N . ARG A 1 71 ? -2.928 -3.216 -2.032 1.00 97.88 71 ARG A N 1
ATOM 583 C CA . ARG A 1 71 ? -2.355 -4.145 -3.005 1.00 97.88 71 ARG A CA 1
ATOM 584 C C . ARG A 1 71 ? -1.218 -3.461 -3.754 1.00 97.88 71 ARG A C 1
ATOM 586 O O . ARG A 1 71 ? -1.360 -2.317 -4.183 1.00 97.88 71 ARG A O 1
ATOM 593 N N . VAL A 1 72 ? -0.119 -4.178 -3.958 1.00 97.19 72 VAL A N 1
ATOM 594 C CA . VAL A 1 72 ? 1.025 -3.743 -4.765 1.00 97.19 72 VAL A CA 1
ATOM 595 C C . VAL A 1 72 ? 1.427 -4.819 -5.767 1.00 97.19 72 VAL A C 1
ATOM 597 O O . VAL A 1 72 ? 1.160 -6.011 -5.584 1.00 97.19 72 VAL A O 1
ATOM 600 N N . GLU A 1 73 ? 2.049 -4.387 -6.855 1.00 95.62 73 GLU A N 1
ATOM 601 C CA . GLU A 1 73 ? 2.613 -5.288 -7.862 1.00 95.62 73 GLU A CA 1
ATOM 602 C C . GLU A 1 73 ? 3.871 -6.023 -7.373 1.00 95.62 73 GLU A C 1
ATOM 604 O O . GLU A 1 73 ? 4.475 -5.661 -6.361 1.00 95.62 73 GLU A O 1
ATOM 609 N N . ASP A 1 74 ? 4.245 -7.088 -8.081 1.00 94.25 74 ASP A N 1
ATOM 610 C CA . ASP A 1 74 ? 5.296 -8.017 -7.649 1.00 94.25 74 ASP A CA 1
ATOM 611 C C . ASP A 1 74 ? 6.685 -7.362 -7.649 1.00 94.25 74 ASP A C 1
ATOM 613 O O . ASP A 1 74 ? 7.552 -7.667 -6.833 1.00 94.25 74 ASP A O 1
ATOM 617 N N . GLU A 1 75 ? 6.900 -6.390 -8.524 1.00 95.00 75 GLU A N 1
ATOM 618 C CA . GLU A 1 75 ? 8.173 -5.688 -8.655 1.00 95.00 75 GLU A CA 1
ATOM 619 C C . GLU A 1 75 ? 8.462 -4.770 -7.464 1.00 95.00 75 GLU A C 1
ATOM 621 O O . GLU A 1 75 ? 9.618 -4.427 -7.202 1.00 95.00 75 GLU A O 1
ATOM 626 N N . VAL A 1 76 ? 7.429 -4.428 -6.687 1.00 95.56 76 VAL A N 1
ATOM 627 C CA . VAL A 1 76 ? 7.589 -3.696 -5.435 1.00 95.56 76 VAL A CA 1
ATOM 628 C C . VAL A 1 76 ? 8.186 -4.626 -4.379 1.00 95.56 76 VAL A C 1
ATOM 630 O O . VAL A 1 76 ? 7.626 -5.663 -4.009 1.00 95.56 76 VAL A O 1
ATOM 633 N N . LEU A 1 77 ? 9.353 -4.233 -3.878 1.00 94.25 77 LEU A N 1
ATOM 634 C CA . LEU A 1 77 ? 10.091 -4.921 -2.826 1.00 94.25 77 LEU A CA 1
ATOM 635 C C . LEU A 1 77 ? 9.771 -4.346 -1.444 1.00 94.25 77 LEU A C 1
ATOM 637 O O . LEU A 1 77 ? 9.645 -5.094 -0.477 1.00 94.25 77 LEU A O 1
ATOM 641 N N . MET A 1 78 ? 9.660 -3.020 -1.344 1.00 95.44 78 MET A N 1
ATOM 642 C CA . MET A 1 78 ? 9.495 -2.324 -0.070 1.00 95.44 78 MET A CA 1
ATOM 643 C C . MET A 1 78 ? 8.760 -1.000 -0.255 1.00 95.44 78 MET A C 1
ATOM 645 O O . MET A 1 78 ? 8.938 -0.318 -1.266 1.00 95.44 78 MET A O 1
ATOM 649 N N . VAL A 1 79 ? 7.964 -0.632 0.749 1.00 97.19 79 VAL A N 1
ATOM 650 C CA . VAL A 1 79 ? 7.195 0.613 0.775 1.00 97.19 79 VAL A CA 1
ATOM 651 C C . VAL A 1 79 ? 7.481 1.354 2.073 1.00 97.19 79 VAL A C 1
ATOM 653 O O . VAL A 1 79 ? 7.306 0.818 3.168 1.00 97.19 79 VAL A O 1
ATOM 656 N N . GLU A 1 80 ? 7.914 2.599 1.941 1.00 96.25 80 GLU A N 1
ATOM 657 C CA . GLU A 1 80 ? 7.967 3.557 3.033 1.00 96.25 80 GLU A CA 1
ATOM 658 C C . GLU A 1 80 ? 6.615 4.239 3.169 1.00 96.25 80 GLU A C 1
ATOM 660 O O . GLU A 1 80 ? 5.991 4.615 2.176 1.00 96.25 80 GLU A O 1
ATOM 665 N N . VAL A 1 81 ? 6.186 4.445 4.408 1.00 94.44 81 VAL A N 1
ATOM 666 C CA . VAL A 1 81 ? 4.963 5.171 4.727 1.00 94.44 81 VAL A CA 1
ATOM 667 C C . VAL A 1 81 ? 5.230 6.256 5.758 1.00 94.44 81 VAL A C 1
ATOM 669 O O . VAL A 1 81 ? 6.151 6.153 6.573 1.00 94.44 81 VAL A O 1
ATOM 672 N N . LYS A 1 82 ? 4.405 7.298 5.713 1.00 92.38 82 LYS A N 1
ATOM 673 C CA . LYS A 1 82 ? 4.467 8.456 6.605 1.00 92.38 82 LYS A CA 1
ATOM 674 C C . LYS A 1 82 ? 3.056 8.978 6.906 1.00 92.38 82 LYS A C 1
ATOM 676 O O . LYS A 1 82 ? 2.157 8.742 6.098 1.00 92.38 82 LYS A O 1
ATOM 681 N N . PRO A 1 83 ? 2.845 9.706 8.011 1.00 90.69 83 PRO A N 1
ATOM 682 C CA . PRO A 1 83 ? 1.589 10.404 8.251 1.00 90.69 83 PRO A CA 1
ATOM 683 C C . PRO A 1 83 ? 1.274 11.386 7.115 1.00 90.69 83 PRO A C 1
ATOM 685 O O . PRO A 1 83 ? 2.170 12.048 6.578 1.00 90.69 83 PRO A O 1
ATOM 688 N N . SER A 1 84 ? -0.002 11.491 6.744 1.00 86.94 84 SER A N 1
ATOM 689 C CA . SER A 1 84 ? -0.474 12.543 5.845 1.00 86.94 84 SER A CA 1
ATOM 690 C C . SER A 1 84 ? -0.291 13.912 6.514 1.00 86.94 84 SER A C 1
ATOM 692 O O . SER A 1 84 ? -0.512 14.022 7.720 1.00 86.94 84 SER A O 1
ATOM 694 N N . PRO A 1 85 ? 0.032 14.983 5.762 1.00 77.75 85 PRO A N 1
ATOM 695 C CA . PRO A 1 85 ? 0.158 16.335 6.318 1.00 77.75 85 PRO A CA 1
ATOM 696 C C . PRO A 1 85 ? -1.112 16.841 7.013 1.00 77.75 85 PRO A C 1
ATOM 698 O O . PRO A 1 85 ? -1.040 17.731 7.849 1.00 77.75 85 PRO A O 1
ATOM 701 N N . SER A 1 86 ? -2.272 16.294 6.639 1.00 73.44 86 SER A N 1
ATOM 702 C CA . SER A 1 86 ? -3.577 16.623 7.217 1.00 73.44 86 SER A CA 1
ATOM 703 C C . SER A 1 86 ? -3.813 16.002 8.594 1.00 73.44 86 SER A C 1
ATOM 705 O O . SER A 1 86 ? -4.776 16.362 9.263 1.00 73.44 86 SER A O 1
ATOM 707 N N . VAL A 1 87 ? -2.990 15.034 8.998 1.00 69.12 87 VAL A N 1
ATOM 708 C CA . VAL A 1 87 ? -3.072 14.426 10.320 1.00 69.12 87 VAL A CA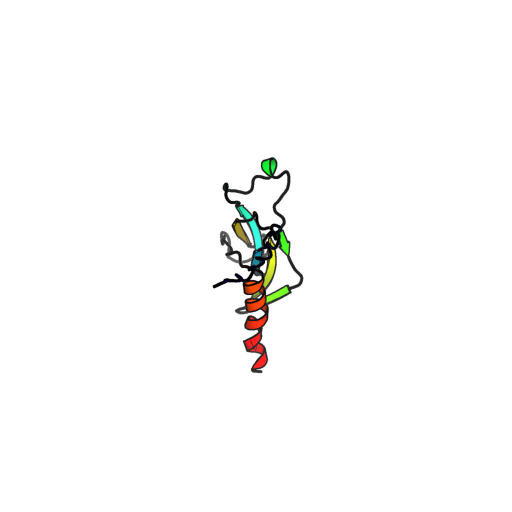 1
ATOM 709 C C . VAL A 1 87 ? -2.159 15.228 11.237 1.00 69.12 87 VAL A C 1
ATOM 711 O O . VAL A 1 87 ? -0.938 15.097 11.175 1.00 69.12 87 VAL A O 1
ATOM 714 N N . GLU A 1 88 ? -2.759 16.041 12.107 1.00 58.16 88 GLU A N 1
ATOM 715 C CA . GLU A 1 88 ? -2.089 16.698 13.238 1.00 58.16 88 GLU A CA 1
ATOM 716 C C . GLU A 1 88 ? -1.721 15.658 14.307 1.00 58.16 88 GLU A C 1
ATOM 718 O O . GLU A 1 88 ? -2.170 15.684 15.447 1.00 58.16 88 GLU A O 1
ATOM 723 N N . SER A 1 89 ? -0.935 14.663 13.921 1.00 54.34 89 SER A N 1
ATOM 724 C CA . SER A 1 89 ? -0.325 13.745 14.862 1.00 54.34 89 SER A CA 1
ATOM 725 C C . SER A 1 89 ? 1.013 14.347 15.260 1.00 54.34 89 SER A C 1
ATOM 727 O O . SER A 1 89 ? 1.805 14.732 14.398 1.00 54.34 89 SER A O 1
ATOM 729 N N . GLY A 1 90 ? 1.321 14.368 16.559 1.00 55.25 90 GLY A N 1
ATOM 730 C CA . GLY A 1 90 ? 2.659 14.681 17.087 1.00 55.25 90 GLY A CA 1
ATOM 731 C C . GLY A 1 90 ? 3.785 13.773 16.552 1.00 55.25 90 GLY A C 1
ATOM 732 O O . GLY A 1 90 ? 4.924 13.871 16.992 1.00 55.25 90 GLY A O 1
ATOM 733 N N . ALA A 1 91 ? 3.482 12.903 15.588 1.00 57.41 91 ALA A N 1
ATOM 734 C CA . ALA A 1 91 ? 4.353 12.050 14.798 1.00 57.41 91 ALA A CA 1
ATOM 735 C C . ALA A 1 91 ? 5.164 12.788 13.708 1.00 57.41 91 ALA A C 1
ATOM 737 O O . ALA A 1 91 ? 5.453 12.204 12.658 1.00 57.41 91 ALA A O 1
ATOM 738 N N . ILE A 1 92 ? 5.554 14.052 13.917 1.00 50.19 92 ILE A N 1
ATOM 739 C CA . ILE A 1 92 ? 6.473 14.748 13.002 1.00 50.19 92 ILE A CA 1
ATOM 740 C C . ILE A 1 92 ? 7.757 13.911 12.889 1.00 50.19 92 ILE A C 1
ATOM 742 O O . ILE A 1 92 ? 8.472 13.711 13.868 1.00 50.19 92 ILE A O 1
ATOM 746 N N . GLY A 1 93 ? 8.033 13.397 11.689 1.00 61.44 93 GLY A N 1
ATOM 747 C CA . GLY A 1 93 ? 9.210 12.571 11.408 1.00 61.44 93 GLY A CA 1
ATOM 748 C C . GLY A 1 93 ? 9.021 11.059 11.571 1.00 61.44 93 GLY A C 1
ATOM 749 O O . GLY A 1 93 ? 9.995 10.328 11.401 1.00 61.44 93 GLY A O 1
ATOM 750 N N . GLN A 1 94 ? 7.811 10.556 11.849 1.00 74.38 94 GLN A N 1
ATOM 751 C CA . GLN A 1 94 ? 7.583 9.109 11.835 1.00 74.38 94 GLN A CA 1
ATOM 752 C C . GLN A 1 94 ? 7.543 8.588 10.399 1.00 74.38 94 GLN A C 1
ATOM 754 O O . GLN A 1 94 ? 6.659 8.911 9.608 1.00 74.38 94 GLN A O 1
ATOM 759 N N . VAL A 1 95 ? 8.534 7.769 10.073 1.00 78.25 95 VAL A N 1
ATOM 760 C CA . VAL A 1 95 ? 8.666 7.091 8.790 1.00 78.25 95 VAL A CA 1
ATOM 761 C C . VAL A 1 95 ? 8.871 5.616 9.082 1.00 78.25 95 VAL A C 1
ATOM 763 O O . VAL A 1 95 ? 9.763 5.253 9.848 1.00 78.25 95 VAL A O 1
ATOM 766 N N . VAL A 1 96 ? 8.033 4.768 8.491 1.00 87.19 96 VAL A N 1
ATOM 767 C CA . VAL A 1 96 ? 8.052 3.325 8.749 1.00 87.19 96 VAL A CA 1
ATOM 768 C C . VAL A 1 96 ? 8.141 2.571 7.431 1.00 87.19 96 VAL A C 1
ATOM 770 O O . VAL A 1 96 ? 7.473 2.911 6.457 1.00 87.19 96 VAL A O 1
ATOM 773 N N . LEU A 1 97 ? 8.957 1.520 7.403 1.00 87.75 97 LEU A N 1
ATOM 774 C CA . LEU A 1 97 ? 8.986 0.562 6.303 1.00 87.75 97 LEU A CA 1
ATOM 775 C C . LEU A 1 97 ? 7.931 -0.513 6.552 1.00 87.75 97 LEU A C 1
ATOM 777 O O . LEU A 1 97 ? 7.930 -1.160 7.602 1.00 87.75 97 LEU A O 1
ATOM 781 N N . LYS A 1 98 ? 7.027 -0.715 5.594 1.00 89.62 98 LYS A N 1
ATOM 782 C CA . LYS A 1 98 ? 5.989 -1.740 5.702 1.00 89.62 98 LYS A CA 1
ATOM 783 C C . LYS A 1 98 ? 6.476 -3.060 5.128 1.00 89.62 98 LYS A C 1
ATOM 785 O O . LYS A 1 98 ? 6.997 -3.133 4.015 1.00 89.62 98 LYS A O 1
ATOM 790 N N . ARG A 1 99 ? 6.263 -4.122 5.905 1.00 89.31 99 ARG A N 1
ATOM 791 C CA . ARG A 1 99 ? 6.416 -5.495 5.436 1.00 89.31 99 ARG A CA 1
ATOM 792 C C . ARG A 1 99 ? 5.316 -5.791 4.422 1.00 89.31 99 ARG A C 1
ATOM 794 O O . ARG A 1 99 ? 4.139 -5.620 4.728 1.00 89.31 99 ARG A O 1
ATOM 801 N N . LEU A 1 100 ? 5.718 -6.276 3.254 1.00 95.19 100 LEU A N 1
ATOM 802 C CA . LEU A 1 100 ? 4.798 -6.801 2.256 1.00 95.19 100 LEU A CA 1
ATOM 803 C C . LEU A 1 100 ? 4.480 -8.266 2.565 1.00 95.19 100 LEU A C 1
ATOM 805 O O . LEU A 1 100 ? 5.357 -9.026 2.986 1.00 95.19 100 LEU A O 1
ATOM 809 N N . ILE A 1 101 ? 3.228 -8.648 2.363 1.00 95.62 101 ILE A N 1
ATOM 810 C CA . ILE A 1 101 ? 2.688 -9.974 2.665 1.00 95.62 101 ILE A CA 1
ATOM 811 C C . ILE A 1 101 ? 2.035 -10.590 1.426 1.00 95.62 101 ILE A C 1
ATOM 813 O O . ILE A 1 101 ? 1.694 -9.888 0.470 1.00 95.62 101 ILE A O 1
ATOM 817 N N . THR A 1 102 ? 1.884 -11.914 1.429 1.00 95.38 102 THR A N 1
ATOM 818 C CA . THR A 1 102 ? 1.190 -12.644 0.357 1.00 95.38 102 THR A CA 1
ATOM 819 C C . THR A 1 102 ? -0.330 -12.504 0.475 1.00 95.38 102 THR A C 1
ATOM 821 O O . THR A 1 102 ? -0.844 -12.053 1.499 1.00 95.38 102 THR A O 1
ATOM 824 N N . ALA A 1 103 ? -1.059 -12.924 -0.564 1.00 94.19 103 ALA A N 1
ATOM 825 C CA . ALA A 1 103 ? -2.520 -12.999 -0.521 1.00 94.19 103 ALA A CA 1
ATOM 826 C C . ALA A 1 103 ? -3.018 -13.889 0.633 1.00 94.19 103 ALA A C 1
ATOM 828 O O . ALA A 1 103 ? -3.881 -13.456 1.389 1.00 94.19 103 ALA A O 1
ATOM 829 N N . ASP A 1 104 ? -2.431 -15.078 0.813 1.00 94.19 104 ASP A N 1
ATOM 830 C CA . ASP A 1 104 ? -2.806 -16.000 1.897 1.00 94.19 104 ASP A CA 1
ATOM 831 C C . ASP A 1 104 ? -2.615 -15.353 3.275 1.00 94.19 104 ASP A C 1
ATOM 833 O O . ASP A 1 104 ? -3.525 -15.357 4.095 1.00 94.19 104 ASP A O 1
ATOM 837 N N . GLN A 1 105 ? -1.476 -14.687 3.496 1.00 94.62 105 GLN A N 1
ATOM 838 C CA . GLN A 1 105 ? -1.217 -13.960 4.742 1.00 94.62 105 GLN A CA 1
ATOM 839 C C . GLN A 1 105 ? -2.201 -12.804 4.961 1.00 94.62 105 GLN A C 1
AT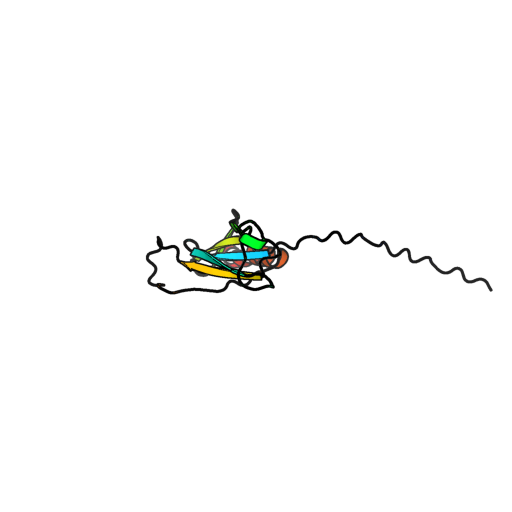OM 841 O O . GLN A 1 105 ? -2.623 -12.563 6.090 1.00 94.62 105 GLN A O 1
ATOM 846 N N . ALA A 1 106 ? -2.570 -12.074 3.904 1.00 94.88 106 ALA A N 1
ATOM 847 C CA . ALA A 1 106 ? -3.552 -10.999 4.005 1.00 94.88 106 ALA A CA 1
ATOM 848 C C . ALA A 1 106 ? -4.940 -11.542 4.376 1.00 94.88 106 ALA A C 1
ATOM 850 O O . ALA A 1 106 ? -5.597 -10.977 5.248 1.00 94.88 106 ALA A O 1
ATOM 851 N N . ILE A 1 107 ? -5.360 -12.652 3.759 1.00 94.50 107 ILE A N 1
ATOM 852 C CA . ILE A 1 107 ? -6.616 -13.345 4.072 1.00 94.50 107 ILE A CA 1
ATOM 853 C C . ILE A 1 107 ? -6.602 -13.838 5.519 1.00 94.50 107 ILE A C 1
ATOM 855 O O . ILE A 1 107 ? -7.552 -13.577 6.255 1.00 94.50 107 ILE A O 1
ATOM 859 N N . ASP A 1 108 ? -5.515 -14.476 5.953 1.00 93.56 108 ASP A N 1
ATOM 860 C CA . ASP A 1 108 ? -5.369 -14.948 7.329 1.00 93.56 108 ASP A CA 1
ATOM 861 C C . ASP A 1 108 ? -5.535 -13.802 8.334 1.00 93.56 108 ASP A C 1
ATOM 863 O O . ASP A 1 108 ? -6.239 -13.956 9.332 1.00 93.56 108 ASP A O 1
ATOM 867 N N . ILE A 1 109 ? -4.937 -12.636 8.078 1.00 92.19 109 ILE A N 1
ATOM 868 C CA . ILE A 1 109 ? -5.093 -11.456 8.941 1.00 92.19 109 ILE A CA 1
ATOM 869 C C . ILE A 1 109 ? -6.548 -10.969 8.927 1.00 92.19 109 ILE A C 1
ATOM 871 O O . ILE A 1 109 ? -7.142 -10.814 9.993 1.00 92.19 109 ILE A O 1
ATOM 875 N N . LEU A 1 110 ? -7.154 -10.792 7.747 1.00 93.06 110 LEU A N 1
ATOM 876 C CA . LEU A 1 110 ? -8.554 -10.360 7.615 1.00 93.06 110 LEU A CA 1
ATOM 877 C C . LEU A 1 110 ? -9.522 -11.278 8.379 1.00 93.06 110 LEU A C 1
ATOM 879 O O . LEU A 1 110 ? -10.469 -10.801 9.002 1.00 93.06 110 LEU A O 1
ATOM 883 N N . CYS A 1 111 ? -9.283 -12.590 8.354 1.00 91.12 111 CYS A N 1
ATOM 884 C CA . CYS A 1 111 ? -10.119 -13.571 9.036 1.00 91.12 111 CYS A CA 1
ATOM 885 C C . CYS A 1 111 ? -9.846 -13.663 10.546 1.00 91.12 111 CYS A C 1
ATOM 887 O O . CYS A 1 111 ? -10.755 -14.001 11.303 1.00 91.12 111 CYS A O 1
ATOM 889 N N . ASN A 1 112 ? -8.620 -13.388 11.000 1.00 86.50 112 ASN A N 1
ATOM 890 C CA . ASN A 1 112 ? -8.238 -13.575 12.402 1.00 86.50 112 ASN A CA 1
ATOM 891 C C . ASN A 1 112 ? -8.404 -12.324 13.271 1.00 86.50 112 ASN A C 1
ATOM 893 O O . ASN A 1 112 ? -8.682 -12.480 14.458 1.00 86.50 112 ASN A O 1
ATOM 897 N N . VAL A 1 113 ? -8.288 -11.112 12.717 1.00 72.06 113 VAL A N 1
ATOM 898 C CA . VAL A 1 113 ? -8.398 -9.863 13.502 1.00 72.06 113 VAL A CA 1
ATOM 899 C C . VAL A 1 113 ? -9.802 -9.670 14.102 1.00 72.06 113 VAL A C 1
ATOM 901 O O . VAL A 1 113 ? -9.954 -9.064 15.153 1.00 72.06 113 VAL A O 1
ATOM 904 N N . ASN A 1 114 ? -10.839 -10.278 13.517 1.00 56.31 114 ASN A N 1
ATOM 905 C CA . ASN A 1 114 ? -12.211 -10.211 14.039 1.00 56.31 114 ASN A CA 1
ATOM 906 C C . ASN A 1 114 ? -12.522 -11.197 15.183 1.00 56.31 114 ASN A C 1
ATOM 908 O O . ASN A 1 114 ? -13.665 -11.241 15.645 1.00 56.31 114 ASN A O 1
ATOM 912 N N . LYS A 1 115 ? -11.559 -12.001 15.655 1.00 55.38 115 LYS A N 1
ATOM 913 C CA . LYS A 1 115 ? -11.827 -12.988 16.720 1.00 55.38 115 LYS A CA 1
ATOM 914 C C . LYS A 1 115 ? -12.210 -12.357 18.061 1.00 55.38 115 LYS A C 1
ATOM 916 O O . LYS A 1 115 ? -12.878 -13.017 18.853 1.00 55.38 115 LYS A O 1
ATOM 921 N N . ASP A 1 116 ? -11.893 -11.084 18.270 1.00 47.62 116 ASP A N 1
ATOM 922 C CA . ASP A 1 116 ? -12.252 -10.368 19.496 1.00 47.62 116 ASP A CA 1
ATOM 923 C C . ASP A 1 116 ? -13.725 -9.912 19.521 1.00 47.62 116 ASP A C 1
ATOM 925 O O . ASP A 1 116 ? -14.284 -9.712 20.594 1.00 47.62 116 ASP A O 1
ATOM 929 N N . ILE A 1 117 ? -14.399 -9.829 18.363 1.00 48.00 117 ILE A N 1
ATOM 930 C CA . ILE A 1 117 ? -15.830 -9.466 18.277 1.00 48.00 117 ILE A CA 1
ATOM 931 C C . ILE A 1 117 ? -16.734 -10.683 18.533 1.00 48.00 117 ILE A C 1
ATOM 933 O O . ILE A 1 117 ? -17.857 -10.535 19.000 1.00 48.00 117 ILE A O 1
ATOM 937 N N . ALA A 1 118 ? -16.251 -11.901 18.272 1.00 43.19 118 ALA A N 1
ATOM 938 C CA . ALA A 1 118 ? -17.037 -13.128 18.437 1.00 43.19 118 ALA A CA 1
ATOM 939 C C . ALA A 1 118 ? -17.179 -13.602 19.901 1.00 43.19 118 ALA A C 1
ATOM 941 O O . ALA A 1 118 ? -17.843 -14.607 20.144 1.00 43.19 118 ALA A O 1
ATOM 942 N N . ASN A 1 119 ? -16.562 -12.901 20.860 1.00 41.16 119 ASN A N 1
ATOM 943 C CA . ASN A 1 119 ? -16.651 -13.185 22.298 1.00 41.16 119 ASN A CA 1
ATOM 944 C C . ASN A 1 119 ? -17.442 -12.114 23.083 1.00 41.16 119 ASN A C 1
ATOM 946 O O . ASN A 1 119 ? -17.274 -12.013 24.300 1.00 41.16 119 ASN A O 1
ATOM 950 N N . LEU A 1 120 ? -18.282 -11.323 22.402 1.00 38.88 120 LEU A N 1
ATOM 951 C CA . LEU A 1 120 ? -19.236 -10.381 23.005 1.00 38.88 120 LEU A CA 1
ATOM 952 C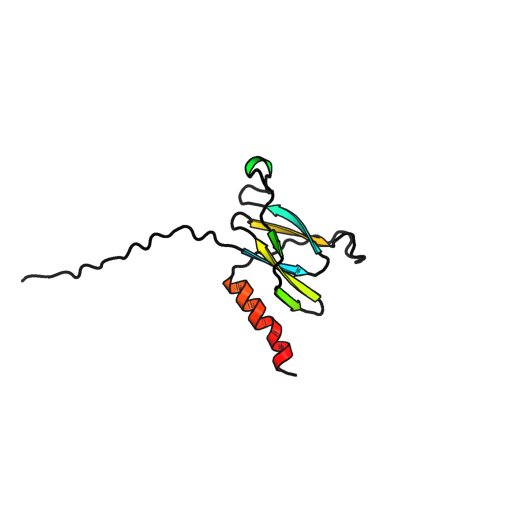 C . LEU A 1 120 ? -20.677 -10.888 22.886 1.00 38.88 120 LEU A C 1
ATOM 954 O O . LEU A 1 120 ? -21.072 -11.285 21.767 1.00 38.88 120 LEU A O 1
#